Protein AF-A0A1I4B2M5-F1 (afdb_monomer)

Solvent-accessible surface area (backbone atoms only — not comparable to full-atom values): 4454 Å² total; per-residue (Å²): 128,87,75,78,76,58,57,44,70,79,66,74,49,86,70,83,55,56,46,67,57,90,83,32,65,48,76,50,72,56,96,93,35,84,40,79,45,77,54,70,45,60,80,61,83,70,68,45,38,94,86,77,64,45,58,45,54,94,93,41,72,82,76,89,127

Nearest PDB structures (foldseek):
  3ah6-assembly2_F  TM=5.364E-01  e=7.299E+00  Escherichia coli K-12
  6z1p-assembly1_BX  TM=4.268E-01  e=3.750E+00  Tetrahymena thermophila SB210
  1osc-assembly3_E  TM=4.906E-01  e=7.802E+00  Rattus norvegicus

Mean predicted aligned error: 7.0 Å

Radius of gyration: 14.29 Å; Cα contacts (8 Å, |Δi|>4): 62; chains: 1; bounding box: 28×30×37 Å

pLDDT: mean 82.9, std 14.09, range [36.75, 96.75]

Structure (mmCIF, N/CA/C/O backbone):
data_AF-A0A1I4B2M5-F1
#
_entry.id   AF-A0A1I4B2M5-F1
#
loop_
_atom_site.group_PDB
_atom_site.id
_atom_site.type_symbol
_atom_site.label_atom_id
_atom_site.label_alt_id
_atom_site.label_comp_id
_atom_site.label_asym_id
_atom_site.label_entity_id
_atom_site.label_seq_id
_atom_site.pdbx_PDB_ins_code
_atom_site.Cartn_x
_atom_site.Cartn_y
_atom_site.Cartn_z
_atom_site.occupancy
_atom_site.B_iso_or_equiv
_atom_site.auth_seq_id
_atom_site.auth_comp_id
_atom_site.auth_asym_id
_atom_site.auth_atom_id
_atom_site.pdbx_PDB_model_num
ATOM 1 N N . MET A 1 1 ? 9.143 -8.952 -20.328 1.00 36.75 1 MET A N 1
ATOM 2 C CA . MET A 1 1 ? 9.034 -9.939 -19.233 1.00 36.75 1 MET A CA 1
ATOM 3 C C . MET A 1 1 ? 8.014 -9.394 -18.256 1.00 36.75 1 MET A C 1
ATOM 5 O O . MET A 1 1 ? 8.180 -8.234 -17.899 1.00 36.75 1 MET A O 1
ATOM 9 N N . PRO A 1 2 ? 6.972 -10.140 -17.862 1.00 40.59 2 PRO A N 1
ATOM 10 C CA . PRO A 1 2 ? 6.137 -9.695 -16.761 1.00 40.59 2 PRO A CA 1
ATOM 11 C C . PRO A 1 2 ? 6.985 -9.834 -15.496 1.00 40.59 2 PRO A C 1
ATOM 13 O O . PRO A 1 2 ? 7.388 -10.934 -15.120 1.00 40.59 2 PRO A O 1
ATOM 16 N N . THR A 1 3 ? 7.357 -8.714 -14.890 1.00 50.34 3 THR A N 1
ATOM 17 C CA . THR A 1 3 ? 7.895 -8.706 -13.532 1.00 50.34 3 THR A CA 1
ATOM 18 C C . THR A 1 3 ? 6.772 -9.181 -12.627 1.00 50.34 3 THR A C 1
ATOM 20 O O . THR A 1 3 ? 5.820 -8.445 -12.399 1.00 50.34 3 THR A O 1
ATOM 23 N N . SER A 1 4 ? 6.844 -10.434 -12.175 1.00 52.91 4 SER A N 1
ATOM 24 C CA . SER A 1 4 ? 6.009 -10.934 -11.083 1.00 52.91 4 SER A CA 1
ATOM 25 C C . SER A 1 4 ? 6.064 -9.910 -9.951 1.00 52.91 4 SER A C 1
ATOM 27 O O . SER A 1 4 ? 7.136 -9.689 -9.385 1.00 52.91 4 SER A O 1
ATOM 29 N N . ASN A 1 5 ? 4.944 -9.236 -9.688 1.00 63.19 5 ASN A N 1
ATOM 30 C CA . ASN A 1 5 ? 4.872 -8.120 -8.752 1.00 63.19 5 ASN A CA 1
ATOM 31 C C . ASN A 1 5 ? 4.800 -8.677 -7.323 1.00 63.19 5 ASN A C 1
ATOM 33 O O . ASN A 1 5 ? 3.772 -8.612 -6.656 1.00 63.19 5 ASN A O 1
ATOM 37 N N . ASP A 1 6 ? 5.891 -9.294 -6.864 1.00 78.56 6 ASP A N 1
ATOM 38 C CA . ASP A 1 6 ? 6.005 -9.893 -5.531 1.00 78.56 6 ASP A CA 1
ATOM 39 C C . ASP A 1 6 ? 6.287 -8.827 -4.455 1.00 78.56 6 ASP A C 1
ATOM 41 O O . ASP A 1 6 ? 7.190 -8.922 -3.622 1.00 78.56 6 ASP A O 1
ATOM 45 N N . MET A 1 7 ? 5.524 -7.735 -4.526 1.00 84.00 7 MET A N 1
ATOM 46 C CA . MET A 1 7 ? 5.673 -6.559 -3.673 1.00 84.00 7 MET A CA 1
ATOM 47 C C . MET A 1 7 ? 5.375 -6.883 -2.209 1.00 84.00 7 MET A C 1
ATOM 49 O O . MET A 1 7 ? 5.963 -6.267 -1.325 1.00 84.00 7 MET A O 1
ATOM 53 N N . GLN A 1 8 ? 4.517 -7.876 -1.944 1.00 84.69 8 GLN A N 1
ATOM 54 C CA . GLN A 1 8 ? 4.249 -8.357 -0.586 1.00 84.69 8 GLN A CA 1
ATOM 55 C C . GLN A 1 8 ? 5.522 -8.914 0.062 1.00 84.69 8 GLN A C 1
ATOM 57 O O . GLN A 1 8 ? 5.849 -8.500 1.171 1.00 84.69 8 GLN A O 1
ATOM 62 N N . ASN A 1 9 ? 6.284 -9.761 -0.644 1.00 85.31 9 ASN A N 1
ATOM 63 C CA . ASN A 1 9 ? 7.549 -10.284 -0.125 1.00 85.31 9 ASN A CA 1
ATOM 64 C C . ASN A 1 9 ? 8.633 -9.202 -0.046 1.00 85.31 9 ASN A C 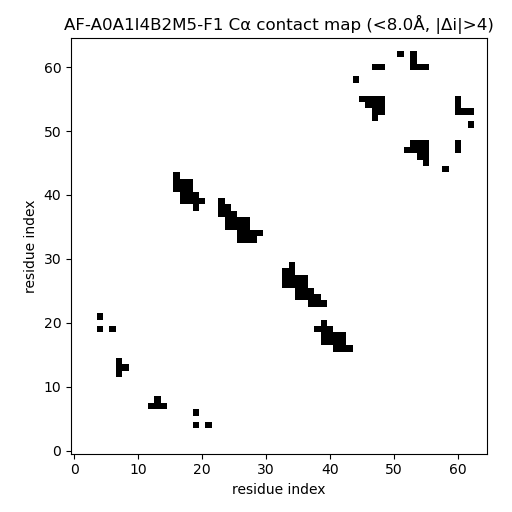1
ATOM 66 O O . ASN A 1 9 ? 9.387 -9.170 0.917 1.00 85.31 9 ASN A O 1
ATOM 70 N N . VAL A 1 10 ? 8.701 -8.274 -1.008 1.00 88.12 10 VAL A N 1
ATOM 71 C CA . VAL A 1 10 ? 9.667 -7.155 -0.959 1.00 88.12 10 VAL A CA 1
ATOM 72 C C . VAL A 1 10 ? 9.439 -6.236 0.247 1.00 88.12 10 VAL A C 1
ATOM 74 O O . VAL A 1 10 ? 10.393 -5.662 0.770 1.00 88.12 10 VAL A O 1
ATOM 77 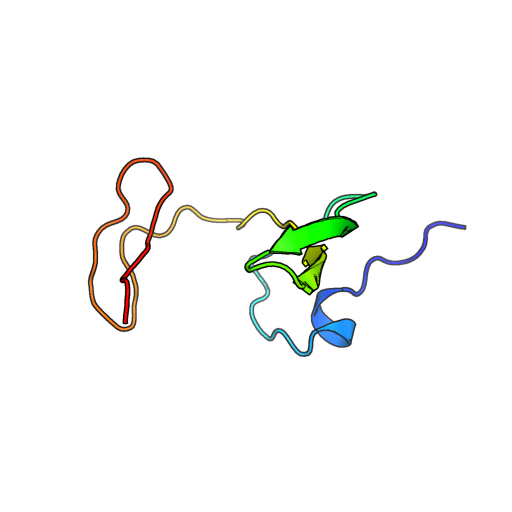N N . LEU A 1 11 ? 8.185 -6.061 0.667 1.00 88.62 11 LEU A N 1
ATOM 78 C CA . LEU A 1 11 ? 7.801 -5.187 1.778 1.00 88.62 11 LEU A CA 1
ATOM 79 C C . LEU A 1 11 ? 7.597 -5.939 3.100 1.00 88.62 11 LEU A C 1
ATOM 81 O O . LEU A 1 11 ? 7.201 -5.311 4.083 1.00 88.62 11 LEU A O 1
ATOM 85 N N . ASP A 1 12 ? 7.835 -7.254 3.120 1.00 88.38 12 ASP A N 1
ATOM 86 C CA . ASP A 1 12 ? 7.564 -8.143 4.255 1.00 88.38 12 ASP A CA 1
ATOM 87 C C . ASP A 1 12 ? 6.122 -8.018 4.800 1.00 88.38 12 ASP A C 1
ATOM 89 O O . ASP A 1 12 ? 5.858 -8.120 6.003 1.00 88.38 12 ASP A O 1
ATOM 93 N N . ILE A 1 13 ? 5.154 -7.789 3.908 1.00 86.75 13 ILE A N 1
ATOM 94 C CA . ILE A 1 13 ? 3.735 -7.681 4.253 1.00 86.75 13 ILE A CA 1
ATOM 95 C C . ILE A 1 13 ? 3.093 -9.068 4.191 1.00 86.75 13 ILE A C 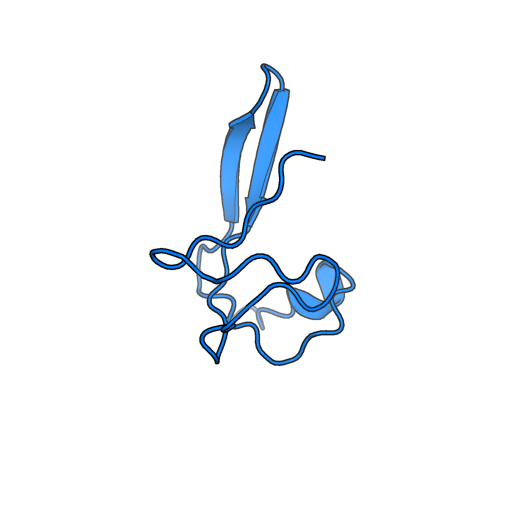1
ATOM 97 O O . ILE A 1 13 ? 3.104 -9.730 3.160 1.00 86.75 13 ILE A O 1
ATOM 101 N N . GLN A 1 14 ? 2.480 -9.493 5.297 1.00 83.94 14 GLN A N 1
ATOM 102 C CA . GLN A 1 14 ? 1.851 -10.817 5.417 1.00 83.94 14 GLN A CA 1
ATOM 103 C C . GLN A 1 14 ? 0.363 -10.845 5.022 1.00 83.94 14 GLN A C 1
ATOM 105 O O . GLN A 1 14 ? -0.240 -11.921 4.973 1.00 83.94 14 GLN A O 1
ATOM 110 N N . ASP A 1 15 ? -0.258 -9.685 4.785 1.00 83.81 15 ASP A N 1
ATOM 111 C CA . ASP A 1 15 ? -1.666 -9.614 4.392 1.00 83.81 15 ASP A CA 1
ATOM 112 C C . ASP A 1 15 ? -1.831 -9.996 2.915 1.00 83.81 15 ASP A C 1
ATOM 114 O O . ASP A 1 15 ? -1.347 -9.316 2.013 1.00 83.81 15 ASP A O 1
ATOM 118 N N . LYS A 1 16 ? -2.559 -11.090 2.677 1.00 84.19 16 LYS A N 1
ATOM 119 C CA . LYS A 1 16 ? -2.830 -11.622 1.335 1.00 84.19 16 LYS A CA 1
ATOM 120 C C . LYS A 1 16 ? -3.933 -10.862 0.601 1.00 84.19 16 LYS A C 1
ATOM 122 O O . LYS A 1 16 ? -4.166 -11.107 -0.577 1.00 84.19 16 LYS A O 1
ATOM 127 N N . ASN A 1 17 ? -4.630 -9.962 1.285 1.00 89.00 17 ASN A N 1
ATOM 128 C CA . ASN A 1 17 ? -5.781 -9.237 0.763 1.00 89.00 17 ASN A CA 1
ATOM 129 C C . ASN A 1 17 ? -5.390 -7.887 0.149 1.00 89.00 17 ASN A C 1
ATOM 131 O O . ASN A 1 17 ? -6.123 -6.909 0.283 1.00 89.00 17 ASN A O 1
ATOM 135 N N . MET A 1 18 ? -4.226 -7.827 -0.497 1.00 89.12 18 MET A N 1
ATOM 136 C CA . MET A 1 18 ? -3.663 -6.617 -1.092 1.00 89.12 18 MET A CA 1
ATOM 137 C C . MET A 1 18 ? -3.280 -6.890 -2.545 1.00 89.12 18 MET A C 1
ATOM 139 O O . MET A 1 18 ? -2.519 -7.816 -2.827 1.00 89.12 18 MET A O 1
ATOM 143 N N . ILE A 1 19 ? -3.787 -6.068 -3.456 1.00 89.88 19 ILE A N 1
ATOM 144 C CA . ILE A 1 19 ? -3.482 -6.106 -4.885 1.00 89.88 19 ILE A CA 1
ATOM 145 C C . ILE A 1 19 ? -2.555 -4.931 -5.201 1.00 89.88 19 ILE A C 1
ATOM 147 O O . ILE A 1 19 ? -2.897 -3.776 -4.941 1.00 89.88 19 ILE A O 1
ATOM 151 N N . PHE A 1 20 ? -1.381 -5.235 -5.755 1.00 89.31 20 PHE A N 1
ATOM 152 C CA . PHE A 1 20 ? -0.419 -4.247 -6.240 1.00 89.31 20 PHE A CA 1
ATOM 153 C C . PHE A 1 20 ? -0.473 -4.205 -7.764 1.00 89.31 20 PHE A C 1
ATOM 155 O O . PHE A 1 20 ? -0.019 -5.136 -8.432 1.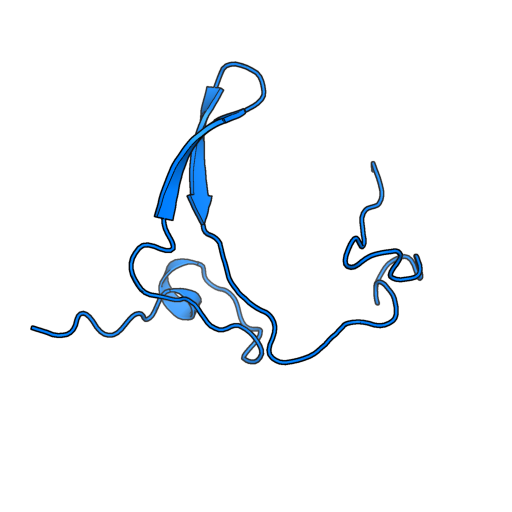00 89.31 20 PHE A O 1
ATOM 162 N N . GLU A 1 21 ? -1.021 -3.119 -8.297 1.00 89.06 21 GLU A N 1
ATOM 163 C CA . GLU A 1 21 ? -1.118 -2.890 -9.738 1.00 89.06 21 GLU A CA 1
ATOM 164 C C . GLU A 1 21 ? 0.247 -2.538 -10.350 1.00 89.06 21 GLU A C 1
ATOM 166 O O . GLU A 1 21 ? 1.203 -2.156 -9.658 1.00 89.06 21 GLU A O 1
ATOM 171 N N . ASP A 1 22 ? 0.332 -2.622 -11.675 1.00 85.12 22 ASP A N 1
ATOM 172 C CA . ASP A 1 22 ? 1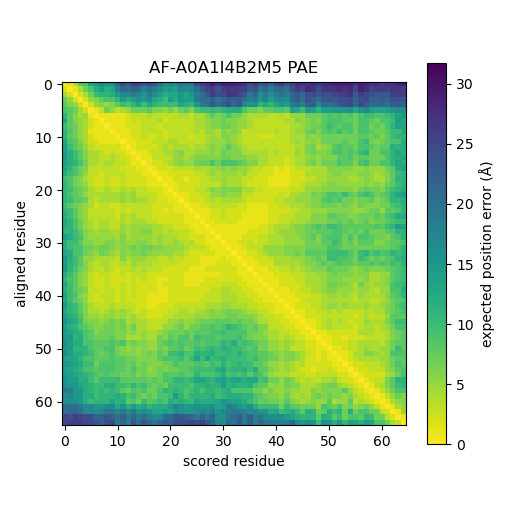.477 -2.094 -12.410 1.00 85.12 22 ASP A CA 1
ATOM 173 C C . ASP A 1 22 ? 1.636 -0.590 -12.144 1.00 85.12 22 ASP A C 1
ATOM 175 O O . ASP A 1 22 ? 0.666 0.163 -12.067 1.00 85.12 22 ASP A O 1
ATOM 179 N N . ASN A 1 23 ? 2.885 -0.131 -12.032 1.00 87.25 23 ASN A N 1
ATOM 180 C CA . ASN A 1 23 ? 3.222 1.263 -11.716 1.00 87.25 23 ASN A CA 1
ATOM 181 C C . ASN A 1 23 ? 2.674 1.769 -10.364 1.00 87.25 23 ASN A C 1
ATOM 183 O O . ASN A 1 23 ? 2.547 2.974 -10.168 1.00 87.25 23 ASN A O 1
ATOM 187 N N . CYS A 1 24 ? 2.434 0.878 -9.397 1.00 89.62 24 CYS A N 1
ATOM 188 C CA . CYS A 1 24 ? 2.041 1.232 -8.026 1.00 89.62 24 CYS A CA 1
ATOM 189 C C . CYS A 1 24 ? 3.089 2.023 -7.220 1.00 89.62 24 CYS A C 1
ATOM 191 O O . CYS A 1 24 ? 2.852 2.346 -6.060 1.00 89.62 24 CYS A O 1
ATOM 193 N N . VAL A 1 25 ? 4.261 2.316 -7.791 1.00 91.81 25 VAL A N 1
ATOM 194 C CA . VAL A 1 25 ? 5.348 3.023 -7.110 1.00 91.81 25 VAL A CA 1
ATOM 195 C C . VAL A 1 25 ? 5.486 4.431 -7.672 1.00 91.81 25 VAL A C 1
ATOM 197 O O . VAL A 1 25 ? 5.789 4.610 -8.851 1.00 91.81 25 VAL A O 1
ATOM 200 N N . SER A 1 26 ? 5.365 5.433 -6.806 1.00 94.69 26 SER A N 1
ATOM 201 C CA . SER A 1 26 ? 5.599 6.837 -7.143 1.00 94.69 26 SER A CA 1
ATOM 202 C C . SER A 1 26 ? 6.633 7.477 -6.210 1.00 94.69 26 SER A C 1
ATOM 204 O O . SER A 1 26 ? 6.956 6.966 -5.135 1.00 94.69 26 SER A O 1
ATOM 206 N N . TYR A 1 27 ? 7.215 8.597 -6.640 1.00 95.69 27 TYR A N 1
ATOM 207 C CA . TYR A 1 27 ? 8.180 9.363 -5.852 1.00 95.69 27 TYR A CA 1
ATOM 208 C C . TYR A 1 27 ? 7.634 10.761 -5.600 1.00 95.69 27 TYR A C 1
ATOM 210 O O . TYR A 1 27 ? 7.078 11.392 -6.494 1.00 95.69 27 TYR A O 1
ATOM 218 N N . GLY A 1 28 ? 7.846 11.275 -4.395 1.00 95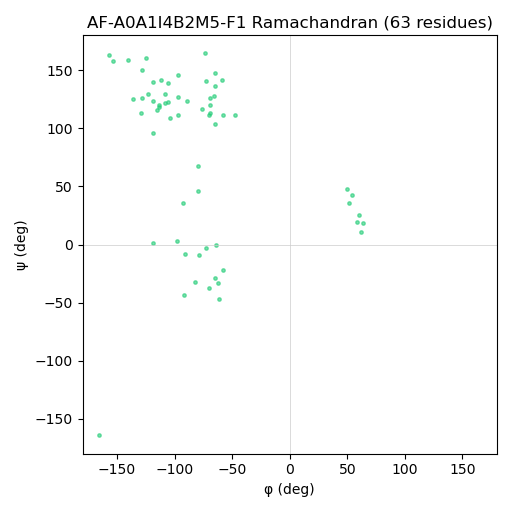.88 28 GLY A N 1
ATOM 219 C CA . GLY A 1 28 ? 7.406 12.619 -4.040 1.00 95.88 28 GLY A CA 1
ATOM 220 C C . GLY A 1 28 ? 8.055 13.120 -2.761 1.00 95.88 28 GLY A C 1
ATOM 221 O O . GLY A 1 28 ? 9.066 12.580 -2.307 1.00 95.88 28 GLY A O 1
ATOM 222 N N . ILE A 1 29 ? 7.482 14.173 -2.182 1.00 96.75 29 ILE A N 1
ATOM 223 C CA . ILE A 1 29 ? 7.981 14.790 -0.953 1.00 96.75 29 ILE A CA 1
ATOM 224 C C . ILE A 1 29 ? 6.908 14.685 0.130 1.00 96.75 29 ILE A C 1
ATOM 226 O O . ILE A 1 29 ? 5.806 15.196 -0.036 1.00 96.75 29 ILE A O 1
ATOM 230 N N . HIS A 1 30 ? 7.249 14.073 1.263 1.00 92.88 30 HIS A N 1
ATOM 231 C CA . HIS A 1 30 ? 6.432 14.092 2.475 1.00 92.88 30 HIS A CA 1
ATOM 232 C C . HIS A 1 30 ? 7.258 14.664 3.627 1.00 92.88 30 HIS A C 1
ATOM 234 O O . HIS A 1 30 ? 8.394 14.247 3.849 1.00 92.88 30 HIS A O 1
ATOM 240 N N . LYS A 1 31 ? 6.712 15.649 4.353 1.00 93.00 31 LYS A N 1
ATOM 241 C CA . LYS A 1 31 ? 7.408 16.334 5.463 1.00 93.00 31 LYS A CA 1
ATOM 242 C C . LYS A 1 31 ? 8.825 16.807 5.079 1.00 93.00 31 LYS A C 1
ATOM 244 O O . LYS A 1 31 ? 9.786 16.561 5.801 1.00 93.00 31 LYS A O 1
ATOM 249 N N . GLN A 1 32 ? 8.943 17.459 3.916 1.00 96.19 32 GLN A N 1
ATOM 250 C CA . GLN A 1 32 ? 10.200 17.972 3.335 1.00 96.19 32 GLN A CA 1
ATOM 251 C C . GLN A 1 32 ? 11.267 16.904 3.016 1.00 96.19 32 GLN A C 1
ATOM 253 O O . GLN A 1 32 ? 12.402 17.241 2.687 1.00 96.19 32 GLN A O 1
ATOM 258 N N . LYS A 1 33 ? 10.922 15.613 3.066 1.00 95.88 33 LYS A N 1
ATOM 259 C CA . LYS A 1 33 ? 11.820 14.506 2.721 1.00 95.88 33 LYS A CA 1
ATOM 260 C C . LYS A 1 33 ? 11.349 13.825 1.446 1.00 95.88 33 LYS A C 1
ATOM 262 O O . LYS A 1 33 ? 10.150 13.661 1.237 1.00 95.88 33 LYS A O 1
ATOM 267 N N . LYS A 1 34 ? 12.299 13.418 0.600 1.00 96.50 34 LYS A N 1
ATOM 268 C CA . LYS A 1 34 ? 12.002 12.571 -0.559 1.00 96.50 34 LYS A CA 1
ATOM 269 C C . LYS A 1 34 ? 11.527 11.210 -0.061 1.00 96.50 34 LYS A C 1
ATOM 271 O O . LYS A 1 34 ? 12.205 10.578 0.747 1.00 96.50 34 LYS A O 1
ATOM 276 N N . CYS A 1 35 ? 10.383 10.774 -0.562 1.00 95.38 35 CYS A N 1
ATOM 277 C CA . CYS A 1 35 ? 9.750 9.519 -0.198 1.00 95.38 35 CYS A CA 1
ATOM 278 C C . CYS A 1 35 ? 9.408 8.7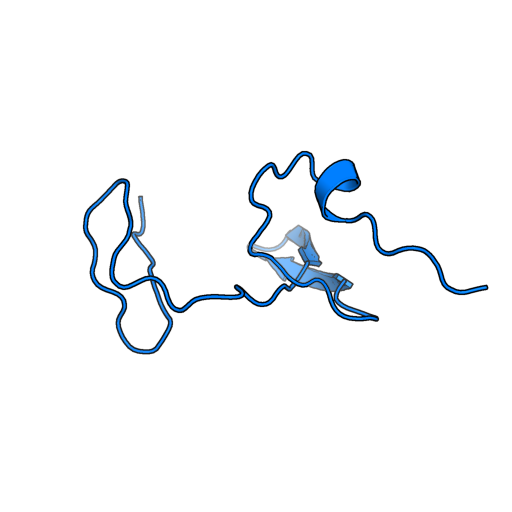25 -1.455 1.00 95.38 35 CYS A C 1
ATOM 280 O O . CYS A 1 35 ? 9.146 9.288 -2.521 1.00 95.38 35 CYS A O 1
ATOM 282 N N . LYS A 1 36 ? 9.414 7.405 -1.292 1.00 93.75 36 LYS A N 1
ATOM 283 C CA . LYS A 1 36 ? 8.806 6.460 -2.218 1.00 93.75 36 LYS A CA 1
ATOM 284 C C . LYS A 1 36 ? 7.430 6.115 -1.657 1.00 93.75 36 LYS A C 1
ATOM 286 O O . LYS A 1 36 ? 7.341 5.748 -0.487 1.00 93.75 36 LYS A O 1
ATOM 291 N N . PHE A 1 37 ? 6.399 6.262 -2.471 1.00 93.62 37 PHE A N 1
ATOM 292 C CA . PHE A 1 37 ? 5.030 5.882 -2.150 1.00 93.62 37 PHE A CA 1
ATOM 293 C C . PHE A 1 37 ? 4.697 4.615 -2.922 1.00 93.62 37 PHE A C 1
ATOM 295 O O . PHE A 1 37 ? 5.123 4.460 -4.067 1.00 93.62 37 PHE A O 1
ATOM 302 N N . ILE A 1 38 ? 4.007 3.696 -2.258 1.00 91.31 38 ILE A N 1
ATOM 303 C CA . ILE A 1 38 ? 3.606 2.418 -2.830 1.00 91.31 38 ILE A CA 1
ATOM 304 C C . ILE A 1 38 ? 2.118 2.272 -2.557 1.00 91.31 38 ILE A C 1
ATOM 306 O O . ILE A 1 38 ? 1.713 2.173 -1.399 1.00 91.31 38 ILE A O 1
ATOM 310 N N . ASP A 1 39 ? 1.334 2.291 -3.624 1.00 91.12 39 ASP A N 1
ATOM 311 C CA . ASP A 1 39 ? -0.119 2.224 -3.570 1.00 91.12 39 ASP A CA 1
ATOM 312 C C . ASP A 1 39 ? -0.598 0.784 -3.788 1.00 91.12 39 ASP A C 1
ATOM 314 O O . ASP A 1 39 ? 0.007 -0.002 -4.516 1.00 91.12 39 ASP A O 1
ATOM 318 N N . CYS A 1 40 ? -1.689 0.405 -3.135 1.00 90.38 40 CYS A N 1
ATOM 319 C CA . CYS A 1 40 ? -2.295 -0.913 -3.297 1.00 90.38 40 CYS A CA 1
ATOM 320 C C . CYS A 1 40 ? -3.789 -0.854 -2.994 1.00 90.38 40 CYS A C 1
ATOM 322 O O . CYS A 1 40 ? -4.258 0.027 -2.269 1.00 90.38 40 CYS A O 1
ATOM 324 N N .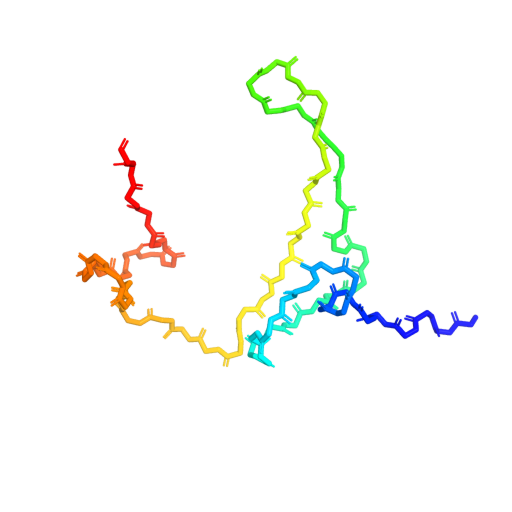 THR A 1 41 ? -4.524 -1.823 -3.527 1.00 90.62 41 THR A N 1
ATOM 325 C CA . THR A 1 41 ? -5.965 -1.950 -3.318 1.00 90.62 41 THR A CA 1
ATOM 326 C C . THR A 1 41 ? -6.236 -3.134 -2.405 1.00 90.62 41 THR A C 1
ATOM 328 O O . THR A 1 41 ? -5.753 -4.239 -2.652 1.00 90.62 41 THR A O 1
ATOM 331 N N . LEU A 1 42 ? -7.025 -2.930 -1.351 1.00 90.38 42 LEU A N 1
ATOM 332 C CA . LEU A 1 42 ? -7.497 -4.038 -0.526 1.00 90.38 42 LEU A CA 1
ATOM 333 C C . LEU A 1 42 ? -8.565 -4.839 -1.281 1.00 90.38 42 LEU A C 1
ATOM 335 O O . LEU A 1 42 ? -9.445 -4.262 -1.915 1.00 90.38 42 LEU A O 1
ATOM 339 N N . THR A 1 43 ? -8.546 -6.167 -1.166 1.00 91.44 43 THR A N 1
ATOM 340 C CA . THR A 1 43 ? -9.591 -7.041 -1.745 1.00 91.44 43 THR A CA 1
ATOM 341 C C . THR A 1 43 ? -10.919 -6.976 -0.983 1.00 91.44 43 THR A C 1
ATOM 343 O O . THR A 1 43 ? -11.900 -7.611 -1.369 1.00 91.44 43 THR A O 1
ATOM 346 N N . TYR A 1 44 ? -10.953 -6.217 0.111 1.00 88.69 44 TYR A N 1
ATOM 347 C CA . TYR A 1 44 ? -12.100 -6.010 0.979 1.00 88.69 44 TYR A CA 1
ATOM 348 C C . TYR A 1 44 ? -12.16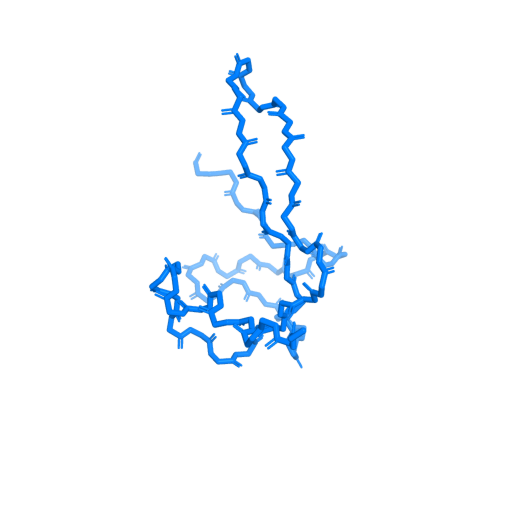1 -4.552 1.429 1.00 88.69 44 TYR A C 1
ATOM 350 O O . TYR A 1 44 ? -11.157 -3.842 1.452 1.00 88.69 44 TYR A O 1
ATOM 358 N N . ILE A 1 45 ? -13.348 -4.124 1.848 1.00 87.62 45 ILE A N 1
ATOM 359 C CA . ILE A 1 45 ? -13.543 -2.821 2.478 1.00 87.62 45 ILE A CA 1
ATOM 360 C C . ILE A 1 45 ? -13.529 -3.047 3.995 1.00 87.62 45 ILE A C 1
ATOM 362 O O . ILE A 1 45 ? -14.438 -3.698 4.514 1.00 87.62 45 ILE A O 1
ATOM 366 N N . PRO A 1 46 ? -12.512 -2.565 4.728 1.00 87.00 46 PRO A N 1
ATOM 367 C CA . PRO A 1 46 ? -12.498 -2.681 6.181 1.00 87.00 46 PRO A CA 1
ATOM 368 C C . PRO A 1 46 ? -13.642 -1.856 6.780 1.00 87.00 46 PRO A C 1
ATOM 370 O O . PRO A 1 46 ? -13.865 -0.728 6.358 1.00 87.00 46 PRO A O 1
ATOM 373 N N . THR A 1 47 ? -14.367 -2.387 7.764 1.00 89.00 47 THR A N 1
ATOM 374 C CA . THR A 1 47 ? -15.443 -1.647 8.453 1.00 89.00 47 THR A CA 1
ATOM 375 C C . THR A 1 47 ? -14.906 -0.742 9.556 1.00 89.00 47 THR A C 1
ATOM 377 O O . THR A 1 47 ? -15.451 0.329 9.801 1.00 89.00 47 THR A O 1
ATOM 380 N N . GLU A 1 48 ? -13.822 -1.158 10.208 1.00 87.88 48 GLU A N 1
ATOM 381 C CA . GLU A 1 48 ? -13.154 -0.431 11.283 1.00 87.88 48 GLU A CA 1
ATOM 382 C C . GLU A 1 48 ? -11.689 -0.872 11.417 1.00 87.88 48 GLU A C 1
ATOM 384 O O . GLU A 1 48 ? -11.284 -1.938 10.937 1.00 87.88 48 GLU A O 1
ATOM 389 N N . CYS A 1 49 ? -10.875 -0.068 12.100 1.00 83.81 49 CYS A N 1
ATOM 390 C CA . CYS A 1 49 ? -9.528 -0.479 12.475 1.00 83.81 49 CYS A CA 1
ATOM 391 C C . CYS A 1 49 ? -9.578 -1.580 13.543 1.00 83.81 49 CYS A C 1
ATOM 393 O O . CYS A 1 49 ? -9.978 -1.316 14.674 1.00 83.81 49 CYS A O 1
ATOM 395 N N . LYS A 1 50 ? -9.027 -2.769 13.270 1.00 81.06 50 LYS A N 1
ATOM 396 C CA . LYS A 1 50 ? -8.935 -3.849 14.277 1.00 81.06 50 LYS A CA 1
ATOM 397 C C . LYS A 1 50 ? -8.170 -3.467 15.554 1.00 81.06 50 LYS A C 1
ATOM 399 O O . LYS A 1 50 ? -8.332 -4.122 16.576 1.00 81.06 50 LYS A O 1
ATOM 404 N N . LYS A 1 51 ? -7.306 -2.446 15.498 1.00 83.00 51 LYS A N 1
ATOM 405 C CA . LYS A 1 51 ? -6.479 -2.014 16.636 1.00 83.00 51 LYS A CA 1
ATOM 406 C C . LYS A 1 51 ? -7.140 -0.929 17.483 1.00 83.00 51 LYS A C 1
ATOM 408 O O . LYS A 1 51 ? -7.027 -0.975 18.701 1.00 83.00 51 LYS A O 1
ATOM 413 N N . CYS A 1 52 ? -7.753 0.076 16.857 1.00 83.69 52 CYS A N 1
ATOM 414 C CA . CYS A 1 52 ? -8.306 1.231 17.574 1.00 83.69 52 CYS A CA 1
ATOM 415 C C . CYS A 1 52 ? -9.818 1.411 17.426 1.00 83.69 52 CYS A C 1
ATOM 417 O O . CYS A 1 52 ? -10.331 2.379 17.974 1.00 83.69 52 CYS A O 1
ATOM 419 N N . GLN A 1 53 ? -10.497 0.515 16.702 1.00 84.94 53 GLN A N 1
ATOM 420 C CA . GLN A 1 53 ? -11.949 0.506 16.475 1.00 84.94 53 GLN A CA 1
ATOM 421 C C . GLN A 1 53 ? -12.492 1.779 15.807 1.00 84.94 53 GLN A C 1
ATOM 423 O O . GLN A 1 53 ? -13.684 2.060 15.869 1.00 84.94 53 GLN A O 1
ATOM 428 N N . GLU A 1 54 ? -11.627 2.558 15.145 1.00 87.50 54 GLU A N 1
ATOM 429 C CA . GLU A 1 54 ? -12.081 3.721 14.381 1.00 87.50 54 GLU A CA 1
ATOM 430 C C . GLU A 1 54 ? -12.864 3.228 13.154 1.00 87.50 54 GLU A C 1
ATOM 432 O O . GLU A 1 54 ? -12.316 2.413 12.398 1.00 87.50 54 GLU A O 1
ATOM 437 N N . PRO A 1 55 ? -14.111 3.686 12.947 1.00 87.19 55 PRO A N 1
ATOM 438 C CA . PRO A 1 55 ? -14.917 3.285 11.805 1.00 87.19 55 PRO A CA 1
ATOM 439 C C . PRO A 1 55 ? -14.297 3.766 10.496 1.00 87.19 55 PRO A C 1
ATOM 441 O O . PRO A 1 55 ? -13.716 4.849 10.418 1.00 87.19 55 PRO A O 1
ATOM 444 N N . ASN A 1 56 ? -14.492 2.983 9.442 1.00 85.50 56 ASN A N 1
ATOM 445 C CA . ASN A 1 56 ? -14.219 3.432 8.090 1.00 85.50 56 ASN A CA 1
ATOM 446 C C . ASN A 1 56 ? -15.235 4.502 7.694 1.00 85.50 56 ASN A C 1
ATOM 448 O O . ASN A 1 56 ? -16.427 4.223 7.557 1.00 85.50 56 ASN A O 1
ATOM 452 N N . LYS A 1 57 ? -14.746 5.727 7.518 1.00 84.50 57 LYS A N 1
ATOM 453 C CA . LYS A 1 57 ? -15.518 6.843 6.979 1.00 84.50 57 LYS A CA 1
ATOM 454 C C . LYS A 1 57 ? -14.911 7.202 5.634 1.00 84.50 57 LYS A C 1
ATOM 456 O O . LYS A 1 57 ? -13.735 7.546 5.567 1.00 84.50 57 LYS A O 1
ATOM 461 N N . ASP A 1 58 ? -15.703 7.074 4.574 1.00 81.38 58 ASP A N 1
ATOM 462 C CA . ASP A 1 58 ? -15.315 7.451 3.210 1.00 81.38 58 ASP A CA 1
ATOM 463 C C . ASP A 1 58 ? -14.002 6.803 2.729 1.00 81.38 58 ASP A C 1
ATOM 465 O O . ASP A 1 58 ? -13.156 7.454 2.121 1.00 81.38 58 ASP A O 1
ATOM 469 N N . PHE A 1 59 ? -13.816 5.508 3.011 1.00 74.88 59 PHE A N 1
ATOM 470 C CA . PHE A 1 59 ? -12.600 4.744 2.684 1.00 74.88 59 PHE A CA 1
ATOM 471 C C . PHE A 1 59 ? -11.336 5.233 3.403 1.00 74.88 59 PHE A C 1
ATOM 473 O O . PHE A 1 59 ? -10.219 4.884 3.021 1.00 74.88 59 PHE A O 1
ATOM 480 N N . SER A 1 60 ? -11.504 5.997 4.483 1.00 73.06 60 SER A N 1
ATOM 481 C CA . SER A 1 60 ? -10.428 6.448 5.349 1.00 73.06 60 SER A CA 1
ATOM 482 C C . SER A 1 60 ? -10.562 5.817 6.731 1.00 73.06 60 SER A C 1
ATOM 484 O O . SER A 1 60 ? -11.551 6.002 7.441 1.00 73.06 60 SER A O 1
ATOM 486 N N . ILE A 1 61 ? -9.530 5.070 7.124 1.00 73.94 61 ILE A N 1
ATOM 487 C CA . ILE A 1 61 ? -9.328 4.607 8.497 1.00 73.94 61 ILE A CA 1
ATOM 488 C C . ILE A 1 61 ? -8.010 5.209 8.960 1.00 73.94 61 ILE A C 1
ATOM 490 O O . ILE A 1 61 ? -6.933 4.685 8.675 1.00 73.94 61 ILE A O 1
ATOM 494 N N . TYR A 1 62 ? -8.092 6.339 9.652 1.00 66.44 62 TYR A N 1
ATOM 495 C CA . TYR A 1 62 ? -6.918 7.065 10.108 1.00 66.44 62 TYR A CA 1
ATOM 496 C C . TYR A 1 62 ? -7.092 7.529 11.549 1.00 66.44 62 TYR A C 1
ATOM 498 O O . TYR A 1 62 ? -8.037 8.243 11.874 1.00 66.44 62 TYR A O 1
ATOM 506 N N . LYS A 1 63 ? -6.139 7.163 12.410 1.00 55.56 63 LYS A N 1
ATOM 507 C CA . LYS A 1 63 ? -5.961 7.773 13.727 1.00 55.56 63 LYS A CA 1
ATOM 508 C C . LYS A 1 63 ? -4.610 8.476 13.719 1.00 55.56 63 LYS A C 1
ATOM 510 O O . LYS A 1 63 ? -3.581 7.813 13.598 1.00 55.56 63 LYS A O 1
ATOM 515 N N . ASN A 1 64 ? -4.617 9.804 13.844 1.00 54.81 64 ASN A N 1
ATOM 516 C CA . ASN A 1 64 ? -3.423 10.528 14.271 1.00 54.81 64 ASN A CA 1
ATOM 517 C C . ASN A 1 64 ? -3.043 9.957 15.642 1.00 54.81 64 ASN A C 1
ATOM 519 O O . ASN A 1 64 ? -3.827 10.079 16.585 1.00 54.81 64 ASN A O 1
ATOM 523 N N . GLY A 1 65 ? -1.918 9.241 15.703 1.00 41.12 65 GLY A N 1
ATOM 524 C CA . GLY A 1 65 ? -1.322 8.804 16.964 1.00 41.12 65 GLY A CA 1
ATOM 525 C C . GLY A 1 65 ? -0.995 9.991 17.851 1.00 41.12 65 GLY A C 1
ATOM 526 O O . GLY A 1 65 ? -0.552 11.021 17.293 1.00 41.12 65 GLY A O 1
#

Organism: NCBI:txid258723

Secondary structure (DSSP, 8-state):
------HHHHTT---SSEE--TT-EEEEEETTEEEEEE--EESS--SB-TTT--B-BTTB-----

Sequence (65 aa):
MPTSNDMQNVLDIQDKNMIFEDNCVSYGIHKQKKCKFIDCTLTYIPTECKKCQEPNKDFSIYKNG

Foldseek 3Di:
DPPPPVVCVVVVPPDPQKAFDPPQWDWDDDPNDIDIGGDIDGNDQDQADPVPRHGQDPSDHDDPD